Protein AF-A0A0L7LB75-F1 (afdb_monomer_lite)

Radius of gyration: 28.38 Å; chains: 1; bounding box: 49×22×97 Å

InterPro domains:
  IPR021384 Mediator complex, subunit Med21 [PF11221] (1-85)
  IPR021384 Mediator complex, subunit Med21 [PTHR13381] (1-80)
  IPR037212 Mediator complex, subunit Med7/Med21-like [SSF140718] (2-85)

Foldseek 3Di:
DCVLVVVLVVLVVVLVVLVVVLVVLLVVQDDDDDDVPDPPPPDDDPRPNPCNVVSNVVSVVVNVVSVVVSVVSVVPPPPCVVVVVVVVVVVVDVPVVVVVPPDDDD

Organism: Operophtera brumata (NCBI:txid104452)

Structure (mmCIF, N/CA/C/O backbone):
data_AF-A0A0L7LB75-F1
#
_entry.id   AF-A0A0L7LB75-F1
#
loop_
_atom_site.group_PDB
_atom_site.id
_atom_site.type_symbol
_atom_site.label_atom_id
_atom_site.label_alt_id
_atom_site.label_comp_id
_atom_site.label_asym_id
_atom_site.label_entity_id
_atom_site.label_seq_id
_atom_site.pdbx_PDB_ins_code
_atom_site.Cartn_x
_atom_site.Cartn_y
_atom_site.Cartn_z
_atom_site.occupancy
_atom_site.B_iso_or_equiv
_atom_site.auth_seq_id
_atom_site.auth_comp_id
_atom_site.auth_asym_id
_atom_site.auth_atom_id
_atom_site.pdbx_PDB_model_num
ATOM 1 N N . MET A 1 1 ? 12.437 5.321 -17.474 1.00 50.19 1 MET A N 1
ATOM 2 C CA . MET A 1 1 ? 11.972 3.965 -17.092 1.00 50.19 1 MET A CA 1
ATOM 3 C C . MET A 1 1 ? 12.215 3.661 -15.603 1.00 50.19 1 MET A C 1
ATOM 5 O O . MET A 1 1 ? 12.429 2.512 -15.251 1.00 50.19 1 MET A O 1
ATOM 9 N N . ALA A 1 2 ? 12.132 4.661 -14.713 1.00 57.97 2 ALA A N 1
ATOM 10 C CA . ALA A 1 2 ? 12.212 4.462 -13.258 1.00 57.97 2 ALA A CA 1
ATOM 11 C C . ALA A 1 2 ? 10.830 4.537 -12.581 1.00 57.97 2 ALA A C 1
ATOM 13 O O . ALA A 1 2 ? 10.657 3.994 -11.497 1.00 57.97 2 ALA A O 1
ATOM 14 N N . ASP A 1 3 ? 9.834 5.137 -13.243 1.00 78.06 3 ASP A N 1
ATOM 15 C CA . ASP A 1 3 ? 8.512 5.425 -12.675 1.00 78.06 3 ASP A CA 1
ATOM 16 C C . ASP A 1 3 ? 7.810 4.209 -12.078 1.00 78.06 3 ASP A C 1
ATOM 18 O O . ASP A 1 3 ? 7.223 4.316 -11.010 1.00 78.06 3 ASP A O 1
ATOM 22 N N . ARG A 1 4 ? 7.904 3.035 -12.715 1.00 81.38 4 ARG A N 1
ATOM 23 C CA . ARG A 1 4 ? 7.254 1.817 -12.205 1.00 81.38 4 ARG A CA 1
ATOM 24 C C . ARG A 1 4 ? 7.943 1.242 -10.971 1.00 81.38 4 ARG A C 1
ATOM 26 O O . ARG A 1 4 ? 7.259 0.783 -10.064 1.00 81.38 4 ARG A O 1
ATOM 33 N N . LEU A 1 5 ? 9.274 1.300 -10.910 1.00 84.00 5 LEU A N 1
ATOM 34 C CA . LEU A 1 5 ? 10.025 0.838 -9.742 1.00 84.00 5 LEU A CA 1
ATOM 35 C C . LEU A 1 5 ? 9.829 1.791 -8.556 1.00 84.00 5 LEU A C 1
ATOM 37 O O . LEU A 1 5 ? 9.616 1.337 -7.434 1.00 84.00 5 LEU A O 1
ATOM 41 N N . THR A 1 6 ? 9.832 3.101 -8.814 1.00 88.69 6 THR A N 1
ATOM 42 C CA . THR A 1 6 ? 9.499 4.116 -7.806 1.00 88.69 6 THR A CA 1
ATOM 43 C C . THR A 1 6 ? 8.061 3.938 -7.314 1.00 88.69 6 THR A C 1
ATOM 45 O O . THR A 1 6 ? 7.836 3.845 -6.114 1.00 88.69 6 THR A O 1
ATOM 48 N N . GLN A 1 7 ? 7.098 3.757 -8.223 1.00 87.62 7 GLN A N 1
ATOM 49 C CA . GLN A 1 7 ? 5.696 3.508 -7.880 1.00 87.62 7 GLN A CA 1
ATOM 50 C C . GLN A 1 7 ? 5.509 2.236 -7.039 1.00 87.62 7 GLN A C 1
ATOM 52 O O . GLN A 1 7 ? 4.699 2.223 -6.109 1.00 87.62 7 GLN A O 1
ATOM 57 N N . LEU A 1 8 ? 6.255 1.170 -7.338 1.00 89.44 8 LEU A N 1
ATOM 58 C CA . LEU A 1 8 ? 6.253 -0.051 -6.537 1.00 89.44 8 LEU A CA 1
ATOM 59 C C . LEU A 1 8 ? 6.767 0.222 -5.117 1.00 89.44 8 LEU A C 1
ATOM 61 O O . LEU A 1 8 ? 6.128 -0.187 -4.150 1.00 89.44 8 LEU A O 1
ATOM 65 N N . GLN A 1 9 ? 7.873 0.958 -4.986 1.00 91.88 9 GLN A N 1
ATOM 66 C CA . GLN A 1 9 ? 8.418 1.348 -3.685 1.00 91.88 9 GLN A CA 1
ATOM 67 C C . GLN A 1 9 ? 7.408 2.173 -2.869 1.00 91.88 9 GLN A C 1
ATOM 69 O O . GLN A 1 9 ? 7.160 1.856 -1.706 1.00 91.88 9 GLN A O 1
ATOM 74 N N . ASP A 1 10 ? 6.776 3.176 -3.480 1.00 92.75 10 ASP A N 1
ATOM 75 C CA . ASP A 1 10 ? 5.765 4.009 -2.819 1.00 92.75 10 ASP A CA 1
ATOM 76 C C . ASP A 1 10 ? 4.553 3.186 -2.366 1.00 92.75 10 ASP A C 1
ATOM 78 O O . ASP A 1 10 ? 4.022 3.385 -1.270 1.00 92.75 10 ASP A O 1
ATOM 82 N N . THR A 1 11 ? 4.127 2.225 -3.190 1.00 91.75 11 THR A N 1
ATOM 83 C CA . THR A 1 11 ? 2.986 1.353 -2.880 1.00 91.75 11 THR A CA 1
ATOM 84 C C . THR A 1 11 ? 3.311 0.400 -1.727 1.00 91.75 11 THR A C 1
ATOM 86 O O . THR A 1 11 ? 2.479 0.216 -0.839 1.00 91.75 11 THR A O 1
ATOM 89 N N . ILE A 1 12 ? 4.529 -0.148 -1.680 1.00 94.31 12 ILE A N 1
ATOM 90 C CA . ILE A 1 12 ? 5.005 -0.995 -0.574 1.00 94.31 12 ILE A CA 1
ATOM 91 C C . ILE A 1 12 ? 5.117 -0.192 0.728 1.00 94.31 12 ILE A C 1
ATOM 93 O O . ILE A 1 12 ? 4.688 -0.665 1.781 1.00 94.31 12 ILE A O 1
ATOM 97 N N . ASN A 1 13 ? 5.634 1.037 0.671 1.00 94.75 13 ASN A N 1
ATOM 98 C CA . ASN A 1 13 ? 5.708 1.909 1.844 1.00 94.75 13 ASN A CA 1
ATOM 99 C C . ASN A 1 13 ? 4.309 2.209 2.411 1.00 94.75 13 ASN A C 1
ATOM 101 O O . ASN A 1 13 ? 4.085 2.065 3.612 1.00 94.75 13 ASN A O 1
ATOM 105 N N . GLN A 1 14 ? 3.340 2.533 1.549 1.00 92.38 14 GLN A N 1
ATOM 106 C CA . GLN A 1 14 ? 1.945 2.751 1.962 1.00 92.38 14 GLN A CA 1
ATOM 107 C C . GLN A 1 14 ? 1.296 1.477 2.530 1.00 92.38 14 GLN A C 1
ATOM 109 O O . GLN A 1 14 ? 0.532 1.537 3.493 1.00 92.38 14 GLN A O 1
ATOM 114 N N . GLN A 1 15 ? 1.623 0.303 1.983 1.00 93.81 15 GLN A N 1
ATOM 115 C CA . GLN A 1 15 ? 1.167 -0.983 2.513 1.00 93.81 15 GLN A CA 1
ATOM 116 C C . GLN A 1 15 ? 1.686 -1.237 3.939 1.00 93.81 15 GLN A C 1
ATOM 118 O O . GLN A 1 15 ? 0.930 -1.707 4.794 1.00 93.81 15 GLN A O 1
ATOM 123 N N . ALA A 1 16 ? 2.951 -0.910 4.213 1.00 95.00 16 ALA A N 1
ATOM 124 C CA . ALA A 1 16 ? 3.530 -1.013 5.551 1.00 95.00 16 ALA A CA 1
ATOM 125 C C . ALA A 1 16 ? 2.845 -0.060 6.545 1.00 95.00 16 ALA A C 1
ATOM 127 O O . ALA A 1 16 ? 2.559 -0.441 7.683 1.00 95.00 16 ALA A O 1
ATOM 128 N N . GLU A 1 17 ? 2.507 1.151 6.100 1.00 94.19 17 GLU A N 1
ATOM 129 C CA . GLU A 1 17 ? 1.760 2.112 6.909 1.00 94.19 17 GLU A CA 1
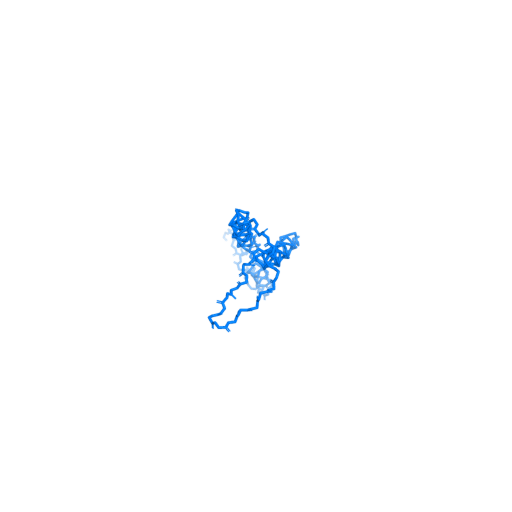ATOM 130 C C . GLU A 1 17 ? 0.364 1.584 7.279 1.00 94.19 17 GLU A C 1
ATOM 132 O O . GLU A 1 17 ? -0.037 1.656 8.441 1.00 94.19 17 GLU A O 1
ATOM 137 N N . HIS A 1 18 ? -0.359 0.970 6.333 1.00 91.62 18 HIS A N 1
ATOM 138 C CA . HIS A 1 18 ? -1.658 0.351 6.614 1.00 91.62 18 HIS A CA 1
ATOM 139 C C . HIS A 1 18 ? -1.572 -0.753 7.673 1.00 91.62 18 HIS A C 1
ATOM 141 O O . HIS A 1 18 ? -2.443 -0.820 8.542 1.00 91.62 18 HIS A O 1
ATOM 147 N N . PHE A 1 19 ? -0.516 -1.575 7.659 1.00 92.44 19 PHE A N 1
ATOM 148 C CA . PHE A 1 19 ? -0.292 -2.558 8.721 1.00 92.44 19 PHE A CA 1
ATOM 149 C C . PHE A 1 19 ? -0.077 -1.885 10.077 1.00 92.44 19 PHE A C 1
ATOM 151 O O . PHE A 1 19 ? -0.759 -2.236 11.039 1.00 92.44 19 PHE A O 1
ATOM 158 N N . CYS A 1 20 ? 0.805 -0.887 10.154 1.00 93.19 20 CYS A N 1
ATOM 159 C CA . CYS A 1 20 ? 1.092 -0.184 11.404 1.00 93.19 20 CYS A CA 1
ATOM 160 C C . CYS A 1 20 ? -0.165 0.483 11.990 1.00 93.19 20 CYS A C 1
ATOM 162 O O . CYS A 1 20 ? -0.521 0.254 13.149 1.00 93.19 20 CYS A O 1
ATOM 164 N N . ASN A 1 21 ? -0.896 1.223 11.153 1.00 91.44 21 ASN A N 1
ATOM 165 C CA . ASN A 1 21 ? -2.125 1.912 11.541 1.00 91.44 21 ASN A CA 1
ATOM 166 C C . ASN A 1 21 ? -3.207 0.920 11.994 1.00 91.44 21 ASN A C 1
ATOM 168 O O . ASN A 1 21 ? -3.862 1.151 13.011 1.00 91.44 21 ASN A O 1
ATOM 172 N N . SER A 1 22 ? -3.352 -0.215 11.297 1.00 90.31 22 SER A N 1
ATOM 173 C CA . SER A 1 22 ? -4.308 -1.258 11.683 1.00 90.31 22 SER A CA 1
ATOM 174 C C . SER A 1 22 ? -4.002 -1.850 13.059 1.00 90.31 22 SER A C 1
ATOM 176 O O . SER A 1 22 ? -4.915 -2.013 13.864 1.00 90.31 22 SER A O 1
ATOM 178 N N . ILE A 1 23 ? -2.727 -2.112 13.371 1.00 89.94 23 ILE A N 1
ATOM 179 C CA . ILE A 1 23 ? -2.316 -2.699 14.653 1.00 89.94 23 ILE A CA 1
ATOM 180 C C . ILE A 1 23 ? -2.599 -1.721 15.793 1.00 89.94 23 ILE A C 1
ATOM 182 O O . ILE A 1 23 ? -3.154 -2.126 16.815 1.00 89.94 23 ILE A O 1
ATOM 186 N N . GLY A 1 24 ? -2.257 -0.440 15.612 1.00 87.94 24 GLY A N 1
ATOM 187 C CA . GLY A 1 24 ? -2.507 0.598 16.613 1.00 87.94 24 GLY A CA 1
ATOM 188 C C . GLY A 1 24 ? -3.994 0.744 16.939 1.00 87.94 24 GLY A C 1
ATOM 189 O O . GLY A 1 24 ? -4.380 0.730 18.109 1.00 87.94 24 GLY A O 1
ATOM 190 N N . ILE A 1 25 ? -4.839 0.799 15.907 1.00 85.25 25 ILE A N 1
ATOM 191 C CA . ILE A 1 25 ? -6.296 0.880 16.059 1.00 85.25 25 ILE A CA 1
ATOM 192 C C . ILE A 1 25 ? -6.856 -0.390 16.712 1.00 85.25 25 ILE A C 1
ATOM 194 O O . ILE A 1 25 ? -7.591 -0.303 17.695 1.00 85.25 25 ILE A O 1
ATOM 198 N N . LEU A 1 26 ? -6.467 -1.578 16.243 1.00 83.56 26 LEU A N 1
ATOM 199 C CA . LEU A 1 26 ? -6.923 -2.844 16.823 1.00 83.56 26 LEU A CA 1
ATOM 200 C C . LEU A 1 26 ? -6.555 -2.962 18.308 1.00 83.56 26 LEU A C 1
ATOM 202 O O . LEU A 1 26 ? -7.387 -3.408 19.094 1.00 83.56 26 LEU A O 1
ATOM 206 N N . GLN A 1 27 ? -5.360 -2.518 18.714 1.00 82.69 27 GLN A N 1
ATOM 207 C CA . GLN A 1 27 ? -4.968 -2.472 20.127 1.00 82.69 27 GLN A CA 1
ATOM 208 C C . GLN A 1 27 ? -5.797 -1.472 20.931 1.00 82.69 27 GLN A C 1
ATOM 210 O O . GLN A 1 27 ? -6.256 -1.815 22.020 1.00 82.69 27 GLN A O 1
ATOM 215 N N . GLN A 1 28 ? -6.035 -0.273 20.395 1.00 80.88 28 GLN A N 1
ATOM 216 C CA . GLN A 1 28 ? -6.828 0.757 21.068 1.00 80.88 28 GLN A CA 1
ATOM 217 C C . GLN A 1 28 ? -8.273 0.313 21.331 1.00 80.88 28 GLN A C 1
ATOM 219 O O . GLN A 1 28 ? -8.856 0.687 22.350 1.00 80.88 28 GLN A O 1
ATOM 224 N N . PHE A 1 29 ? -8.839 -0.500 20.437 1.00 74.38 29 PHE A N 1
ATOM 225 C CA . PHE A 1 29 ? -10.184 -1.056 20.589 1.00 74.38 29 PHE A CA 1
ATOM 226 C C . PHE A 1 29 ? -10.207 -2.454 21.223 1.00 74.38 29 PHE A C 1
ATOM 228 O O . PHE A 1 29 ? -11.281 -2.976 21.513 1.00 74.38 29 PHE A O 1
ATOM 235 N N . SER A 1 30 ? -9.054 -3.086 21.461 1.00 71.81 30 SER A N 1
ATOM 236 C CA . SER A 1 30 ? -9.014 -4.422 22.060 1.00 71.81 30 SER A CA 1
ATOM 237 C C . SER A 1 30 ? -9.563 -4.396 23.488 1.00 71.81 30 SER A C 1
ATOM 239 O O . SER A 1 30 ? -9.193 -3.548 24.303 1.00 71.81 30 SER A O 1
ATOM 241 N N . THR A 1 31 ? -10.462 -5.334 23.792 1.00 69.19 31 THR A N 1
ATOM 242 C CA . THR A 1 31 ? -10.954 -5.503 25.162 1.00 69.19 31 THR A CA 1
ATOM 243 C C . THR A 1 31 ? -9.900 -6.298 25.940 1.00 69.19 31 THR A C 1
ATOM 245 O O . THR A 1 31 ? -9.504 -7.370 25.471 1.00 69.19 31 THR A O 1
ATOM 248 N N . PRO A 1 32 ? -9.429 -5.839 27.113 1.00 69.00 32 PRO A N 1
ATOM 249 C CA . PRO A 1 32 ? -8.475 -6.605 27.905 1.00 69.00 32 PRO A CA 1
ATOM 250 C C . PRO A 1 32 ? -9.091 -7.947 28.315 1.00 69.00 32 PRO A C 1
ATOM 252 O O . PRO A 1 32 ? -10.147 -7.996 28.949 1.00 69.00 32 PRO A O 1
ATOM 255 N N . SER A 1 33 ? -8.430 -9.044 27.941 1.00 66.12 33 SER A N 1
ATOM 256 C CA . SER A 1 33 ? -8.893 -10.390 28.279 1.00 66.12 33 SER A CA 1
ATOM 257 C C . SER A 1 33 ? -8.763 -10.629 29.784 1.00 66.12 33 SER A C 1
ATOM 259 O O . SER A 1 33 ? -7.727 -10.325 30.382 1.00 66.12 33 SER A O 1
ATOM 261 N N . LYS A 1 34 ? -9.814 -11.164 30.413 1.00 67.38 34 LYS A N 1
ATOM 262 C CA . LYS A 1 34 ? -9.786 -11.520 31.835 1.00 67.38 34 LYS A CA 1
ATOM 263 C C . LYS A 1 34 ? -9.331 -12.966 31.981 1.00 67.38 34 LYS A C 1
ATOM 265 O O . LYS A 1 34 ? -9.979 -13.875 31.471 1.00 67.38 34 LYS A O 1
ATOM 270 N N . PHE A 1 35 ? -8.238 -13.176 32.707 1.00 69.44 35 PHE A N 1
ATOM 271 C CA . PHE A 1 35 ? -7.850 -14.512 33.145 1.00 69.44 35 PHE A CA 1
ATOM 272 C C . PHE A 1 35 ? -8.673 -14.913 34.378 1.00 69.44 35 PHE A C 1
ATOM 274 O O . PHE A 1 35 ? -8.842 -14.087 35.282 1.00 69.44 35 PHE A O 1
ATOM 281 N N . PRO A 1 36 ? -9.173 -16.160 34.453 1.00 68.50 36 PRO A N 1
ATOM 282 C CA . PRO A 1 36 ? -9.840 -16.648 35.655 1.00 68.50 36 PRO A CA 1
ATOM 283 C C . PRO A 1 36 ? -8.869 -16.576 36.847 1.00 68.50 36 PRO A C 1
ATOM 285 O O . PRO A 1 36 ? -7.773 -17.127 36.789 1.00 68.50 36 PRO A O 1
ATOM 288 N N . GLY A 1 37 ? -9.258 -15.857 37.906 1.00 68.69 37 GLY A N 1
ATOM 289 C CA . GLY A 1 37 ? -8.438 -15.624 39.106 1.00 68.69 37 GLY A CA 1
ATOM 290 C C . GLY A 1 37 ? -7.634 -14.314 39.129 1.00 68.69 37 GLY A C 1
ATOM 291 O O . GLY A 1 37 ? -6.937 -14.060 40.109 1.00 68.69 37 GLY A O 1
ATOM 292 N N . PHE A 1 38 ? -7.722 -13.467 38.095 1.00 66.19 38 PHE A N 1
ATOM 293 C CA . PHE A 1 38 ? -7.054 -12.161 38.047 1.00 66.19 38 PHE A CA 1
ATOM 294 C C . PHE A 1 38 ? -8.075 -11.012 38.013 1.00 66.19 38 PHE A C 1
ATOM 296 O O . PHE A 1 38 ? -8.314 -10.388 36.978 1.00 66.19 38 PHE A O 1
ATOM 303 N N . ASP A 1 39 ? -8.678 -10.708 39.165 1.00 56.94 39 ASP A N 1
ATOM 304 C CA . ASP A 1 39 ? -9.592 -9.572 39.348 1.00 56.94 39 ASP A CA 1
ATOM 305 C C . ASP A 1 39 ? -8.823 -8.258 39.522 1.00 56.94 39 ASP A C 1
ATOM 307 O O . ASP A 1 39 ? -8.875 -7.590 40.557 1.00 56.94 39 ASP A O 1
ATOM 311 N N . ARG A 1 40 ? -8.082 -7.843 38.490 1.00 58.66 40 ARG A N 1
ATOM 312 C CA . ARG A 1 40 ? -7.573 -6.470 38.446 1.00 58.66 40 ARG A CA 1
ATOM 313 C C . ARG A 1 40 ? -8.727 -5.558 38.041 1.00 58.66 40 ARG A C 1
ATOM 315 O O . ARG A 1 40 ? -8.976 -5.319 36.862 1.00 58.66 40 ARG A O 1
ATOM 322 N N . SER A 1 41 ? -9.455 -5.077 39.045 1.00 53.25 41 SER A N 1
ATOM 323 C CA . SER A 1 41 ? -10.474 -4.033 38.922 1.00 53.25 41 SER A CA 1
ATOM 3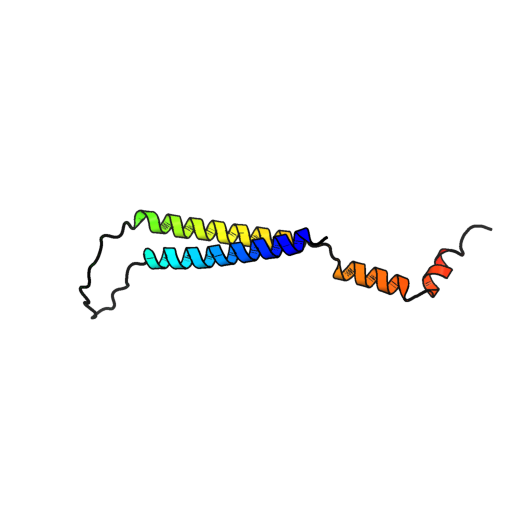24 C C . SER A 1 41 ? -9.790 -2.692 38.612 1.00 53.25 41 SER A C 1
ATOM 326 O O . SER A 1 41 ? -9.619 -1.835 39.472 1.00 53.25 41 SER A O 1
ATOM 328 N N . GLY A 1 42 ? -9.266 -2.559 37.394 1.00 51.19 42 GLY A N 1
ATOM 329 C CA . GLY A 1 42 ? -8.615 -1.354 36.889 1.00 51.19 42 GLY A CA 1
ATOM 330 C C . GLY A 1 42 ? -9.460 -0.740 35.785 1.00 51.19 42 GLY A C 1
ATOM 331 O O . GLY A 1 42 ? -9.459 -1.255 34.674 1.00 51.19 42 GLY A O 1
ATOM 332 N N . SER A 1 43 ? -10.198 0.320 36.133 1.00 53.03 43 SER A N 1
ATOM 333 C CA . SER A 1 43 ? -10.789 1.330 35.238 1.00 53.03 43 SER A CA 1
ATOM 334 C C . SER A 1 43 ? -11.244 0.816 33.864 1.00 53.03 43 SER A C 1
ATOM 336 O O . SER A 1 43 ? -10.583 1.040 32.852 1.00 53.03 43 SER A O 1
ATOM 338 N N . GLN A 1 44 ? -12.404 0.159 33.828 1.00 53.34 44 GLN A N 1
ATOM 339 C CA . GLN A 1 44 ? -13.146 -0.043 32.586 1.00 53.34 44 GLN A CA 1
ATOM 340 C C . GLN A 1 44 ? -13.723 1.308 32.149 1.00 53.34 44 GLN A C 1
ATOM 342 O O . GLN A 1 44 ? -14.705 1.783 32.716 1.00 53.34 44 GLN A O 1
ATOM 347 N N . THR A 1 45 ? -13.106 1.954 31.164 1.00 55.34 45 THR A N 1
ATOM 348 C CA . THR A 1 45 ? -13.794 2.994 30.398 1.00 55.34 45 THR A CA 1
ATOM 349 C C . THR A 1 45 ? -14.805 2.311 29.466 1.00 55.34 45 THR A C 1
ATOM 351 O O . THR A 1 45 ? -14.492 1.267 28.890 1.00 55.34 45 THR A O 1
ATOM 354 N N . PRO A 1 46 ? -16.035 2.835 29.328 1.00 52.16 46 PRO A N 1
ATOM 355 C CA . PRO A 1 46 ? -17.036 2.258 28.437 1.00 52.16 46 PRO A CA 1
ATOM 356 C C . PRO A 1 46 ? -16.554 2.378 26.986 1.00 52.16 46 PRO A C 1
ATOM 358 O O . PRO A 1 46 ? -16.504 3.467 26.418 1.00 52.16 46 PRO A O 1
ATOM 361 N N . GLN A 1 47 ? -16.145 1.255 26.405 1.00 57.06 47 GLN A N 1
ATOM 362 C CA . GLN A 1 47 ? -15.639 1.174 25.039 1.00 57.06 47 GLN A CA 1
ATOM 363 C C . GLN A 1 47 ? -16.826 0.971 24.085 1.00 57.06 47 GLN A C 1
ATOM 365 O O . GLN A 1 47 ? -17.588 0.013 24.223 1.00 57.06 47 GLN A O 1
ATOM 370 N N . GLN A 1 48 ? -17.006 1.881 23.125 1.00 57.47 48 GLN A N 1
ATOM 371 C CA . GLN A 1 48 ? -17.988 1.751 22.044 1.00 57.47 48 GLN A CA 1
ATOM 372 C C . GLN A 1 48 ? -17.565 0.609 21.102 1.00 57.47 48 GLN A C 1
ATOM 374 O O . GLN A 1 48 ? -16.809 0.821 20.159 1.00 57.47 48 GLN A O 1
ATOM 379 N N . GLN A 1 49 ? -18.041 -0.611 21.363 1.00 59.34 49 GLN A N 1
ATOM 380 C CA . GLN A 1 49 ? -17.724 -1.815 20.574 1.00 59.34 49 GLN A CA 1
ATOM 381 C C . GLN A 1 49 ? -18.183 -1.741 19.111 1.00 59.34 49 GLN A C 1
ATOM 383 O O . GLN A 1 49 ? -17.610 -2.407 18.256 1.00 59.34 49 GLN A O 1
ATOM 388 N N . GLN A 1 50 ? -19.172 -0.903 18.801 1.00 59.28 50 GLN A N 1
ATOM 389 C CA . GLN A 1 50 ? -19.807 -0.874 17.483 1.00 59.28 50 GLN A CA 1
ATOM 390 C C . GLN A 1 50 ? -18.871 -0.421 16.348 1.00 59.28 50 GLN A C 1
ATOM 392 O O . GLN A 1 50 ? -19.021 -0.894 15.233 1.00 59.28 50 GLN A O 1
ATOM 397 N N . ASN A 1 51 ? -17.867 0.420 16.630 1.00 65.94 51 ASN A N 1
ATOM 398 C CA . ASN A 1 51 ? -16.925 0.905 15.609 1.00 65.94 51 ASN A CA 1
ATOM 399 C C . ASN A 1 51 ? -15.734 -0.041 15.362 1.00 65.94 51 ASN A C 1
ATOM 401 O O . ASN A 1 51 ? -14.965 0.180 14.429 1.00 65.94 51 ASN A O 1
ATOM 405 N N . GLN A 1 52 ? -15.523 -1.061 16.201 1.00 66.69 52 GLN A N 1
ATOM 406 C CA . GLN A 1 52 ? -14.325 -1.904 16.125 1.00 66.69 52 GLN A CA 1
ATOM 407 C C . GLN A 1 52 ? -14.322 -2.807 14.886 1.00 66.69 52 GLN A C 1
ATOM 409 O O . GLN A 1 52 ? -13.293 -2.935 14.218 1.00 66.69 52 GLN A O 1
ATOM 414 N N . GLU A 1 53 ? -15.465 -3.425 14.582 1.00 68.81 53 GLU A N 1
ATOM 415 C CA . GLU A 1 53 ? -15.600 -4.329 13.436 1.00 68.81 53 GLU A CA 1
ATOM 416 C C . GLU A 1 53 ? -15.437 -3.575 12.109 1.00 68.81 53 GLU A C 1
ATOM 418 O O . GLU A 1 53 ? -14.747 -4.064 11.212 1.00 68.81 53 GLU A O 1
ATOM 423 N N . ASP A 1 54 ? -15.950 -2.344 12.018 1.00 83.44 54 ASP A N 1
ATOM 424 C CA . ASP A 1 54 ? -15.801 -1.493 10.833 1.00 83.44 54 ASP A CA 1
ATOM 425 C C . ASP A 1 54 ? -14.332 -1.174 10.525 1.00 83.44 54 ASP A C 1
ATOM 427 O O . ASP A 1 54 ? -13.905 -1.265 9.371 1.00 83.44 54 ASP A O 1
ATOM 431 N N . TYR A 1 55 ? -13.520 -0.857 11.541 1.00 83.88 55 TYR A N 1
ATOM 432 C CA . TYR A 1 55 ? -12.095 -0.585 11.327 1.00 83.88 55 TYR A CA 1
ATOM 433 C C . TYR A 1 55 ? -11.327 -1.832 10.892 1.00 83.88 55 TYR A C 1
ATOM 435 O O . TYR A 1 55 ? -10.494 -1.747 9.988 1.00 83.88 55 TYR A O 1
ATOM 443 N N . ALA A 1 56 ? -11.606 -2.989 11.497 1.00 84.44 56 ALA A N 1
ATOM 444 C CA . ALA A 1 56 ? -10.957 -4.241 11.114 1.00 84.44 56 ALA A CA 1
ATOM 445 C C . ALA A 1 56 ? -11.236 -4.581 9.642 1.00 84.44 56 ALA A C 1
ATOM 447 O O . ALA A 1 56 ? -10.311 -4.895 8.888 1.00 84.44 56 ALA A O 1
ATOM 448 N N . VAL A 1 57 ? -12.495 -4.448 9.214 1.00 89.38 57 VAL A N 1
ATOM 449 C CA . VAL A 1 57 ? -12.906 -4.683 7.825 1.00 89.38 57 VAL A CA 1
ATOM 450 C C . VAL A 1 57 ? -12.291 -3.648 6.880 1.00 89.38 57 VAL A C 1
ATOM 452 O O . VAL A 1 57 ? -11.753 -4.028 5.839 1.00 89.38 57 VAL A O 1
ATOM 455 N N . LEU A 1 58 ? -12.299 -2.361 7.240 1.00 90.81 58 LEU A N 1
ATOM 456 C CA . LEU A 1 58 ? -11.695 -1.293 6.438 1.00 90.81 58 LEU A CA 1
ATOM 457 C C . LEU A 1 58 ? -10.203 -1.546 6.191 1.00 90.81 58 LEU A C 1
ATOM 459 O O . LEU A 1 58 ? -9.746 -1.502 5.048 1.00 90.81 58 LEU A O 1
ATOM 463 N N . PHE A 1 59 ? -9.435 -1.846 7.242 1.00 90.62 59 PHE A N 1
ATOM 464 C CA . PHE A 1 59 ? -8.007 -2.124 7.095 1.00 90.62 59 PHE A CA 1
ATOM 465 C C . PHE A 1 59 ? -7.754 -3.408 6.306 1.00 90.62 59 PHE A C 1
ATOM 467 O O . PHE A 1 59 ? -6.873 -3.414 5.448 1.00 90.62 59 PHE A O 1
ATOM 474 N N . ALA A 1 60 ? -8.553 -4.459 6.512 1.00 91.81 60 ALA A N 1
ATOM 475 C CA . ALA A 1 60 ? -8.460 -5.676 5.710 1.00 91.81 60 ALA A CA 1
ATOM 476 C C . ALA A 1 60 ? -8.682 -5.397 4.213 1.00 91.81 60 ALA A C 1
ATOM 478 O O . ALA A 1 60 ? -7.947 -5.921 3.373 1.00 91.81 60 ALA A O 1
ATOM 479 N N . GLN A 1 61 ? -9.643 -4.534 3.866 1.00 94.56 61 GLN A N 1
ATOM 480 C CA . GLN A 1 61 ? -9.891 -4.112 2.485 1.00 94.56 61 GLN A CA 1
ATOM 481 C C . GLN A 1 61 ? -8.729 -3.296 1.908 1.00 94.56 61 GLN A C 1
ATOM 483 O O . GLN A 1 61 ? -8.289 -3.580 0.793 1.00 94.56 61 GLN A O 1
ATOM 488 N N . LEU A 1 62 ? -8.213 -2.314 2.656 1.00 93.88 62 LEU A N 1
ATOM 489 C CA . LEU A 1 62 ? -7.080 -1.487 2.228 1.00 93.88 62 LEU A CA 1
ATOM 490 C C . LEU A 1 62 ? -5.832 -2.341 1.980 1.00 93.88 62 LEU A C 1
ATOM 492 O O . LEU A 1 62 ? -5.226 -2.233 0.917 1.00 93.88 62 LEU A O 1
ATOM 49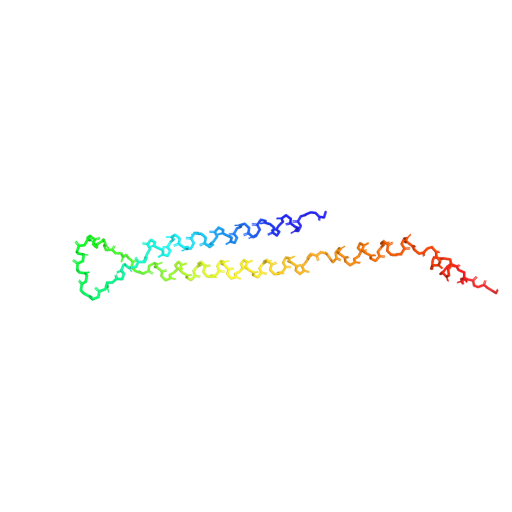6 N N . ILE A 1 63 ? -5.503 -3.237 2.915 1.00 94.38 63 ILE A N 1
ATOM 497 C CA . ILE A 1 63 ? -4.370 -4.164 2.808 1.00 94.38 63 ILE A CA 1
ATOM 498 C C . ILE A 1 63 ? -4.548 -5.100 1.607 1.00 94.38 63 ILE A C 1
ATOM 500 O O . ILE A 1 63 ? -3.651 -5.220 0.780 1.00 94.38 63 ILE A O 1
ATOM 504 N N . SER A 1 64 ? -5.715 -5.732 1.463 1.00 95.31 64 SER A N 1
ATOM 505 C CA . SER A 1 64 ? -5.953 -6.698 0.379 1.00 95.31 64 SER A CA 1
ATOM 506 C C . SER A 1 64 ? -5.923 -6.046 -1.002 1.00 95.31 64 SER A C 1
ATOM 508 O O . SER A 1 64 ? -5.438 -6.638 -1.966 1.00 95.31 64 SER A O 1
ATOM 510 N N . ARG A 1 65 ? -6.451 -4.824 -1.120 1.00 94.06 65 ARG A N 1
ATOM 511 C CA . ARG A 1 65 ? -6.420 -4.070 -2.374 1.00 94.06 65 ARG A CA 1
ATOM 512 C C . ARG A 1 65 ? -4.997 -3.672 -2.742 1.00 94.06 65 ARG A C 1
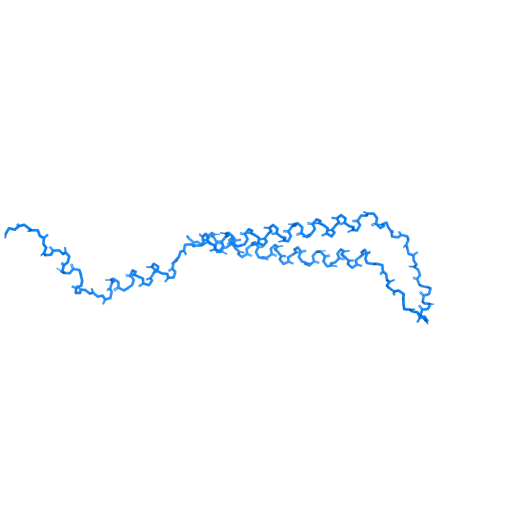ATOM 514 O O . ARG A 1 65 ? -4.587 -3.902 -3.872 1.00 94.06 65 ARG A O 1
ATOM 521 N N . ARG A 1 66 ? -4.245 -3.128 -1.787 1.00 92.00 66 ARG A N 1
ATOM 522 C CA . ARG A 1 66 ? -2.864 -2.696 -2.013 1.00 92.00 66 ARG A CA 1
ATOM 523 C C . ARG A 1 66 ? -1.931 -3.863 -2.330 1.00 92.00 66 ARG A C 1
ATOM 525 O O . ARG A 1 66 ? -1.086 -3.710 -3.202 1.00 92.00 66 ARG A O 1
ATOM 532 N N . ALA A 1 67 ? -2.145 -5.035 -1.734 1.00 93.88 67 ALA A N 1
ATOM 533 C CA . ALA A 1 67 ? -1.442 -6.257 -2.123 1.00 93.88 67 ALA A CA 1
ATOM 534 C C . ALA A 1 67 ? -1.666 -6.608 -3.608 1.00 93.88 67 ALA A C 1
ATOM 536 O O . ALA A 1 67 ? -0.703 -6.844 -4.330 1.00 93.88 67 ALA A O 1
ATOM 537 N N . LYS A 1 68 ? -2.913 -6.540 -4.100 1.00 94.56 68 LYS A N 1
ATOM 538 C CA . LYS A 1 68 ? -3.206 -6.757 -5.530 1.00 94.56 68 LYS A CA 1
ATOM 539 C C . LYS A 1 68 ? -2.586 -5.690 -6.431 1.00 94.56 68 LYS A C 1
ATOM 541 O O . LYS A 1 68 ? -2.080 -6.010 -7.502 1.00 94.56 68 LYS A O 1
ATOM 546 N N . ASP A 1 69 ? -2.623 -4.428 -6.010 1.00 91.38 69 ASP A N 1
ATOM 547 C CA . ASP A 1 69 ? -1.996 -3.337 -6.760 1.00 91.38 69 ASP A CA 1
ATOM 548 C C . ASP A 1 69 ? -0.475 -3.577 -6.890 1.00 91.38 69 ASP A C 1
ATOM 550 O O . ASP A 1 69 ? 0.085 -3.371 -7.965 1.00 91.38 69 ASP A O 1
ATOM 554 N N . ILE A 1 70 ? 0.183 -4.092 -5.841 1.00 93.19 70 ILE A N 1
ATOM 555 C CA . ILE A 1 70 ? 1.597 -4.509 -5.875 1.00 93.19 70 ILE A CA 1
ATOM 556 C C . ILE A 1 70 ? 1.813 -5.657 -6.866 1.00 93.19 70 ILE A C 1
ATOM 558 O O . ILE A 1 70 ? 2.703 -5.547 -7.708 1.00 93.19 70 ILE A O 1
ATOM 562 N N . ASP A 1 71 ? 0.997 -6.714 -6.812 1.00 92.69 71 ASP A N 1
ATOM 563 C CA . ASP A 1 71 ? 1.118 -7.859 -7.726 1.00 92.69 71 ASP A CA 1
ATOM 564 C C . ASP A 1 71 ? 1.024 -7.412 -9.194 1.00 92.69 71 ASP A C 1
ATOM 566 O O . ASP A 1 71 ? 1.896 -7.719 -10.007 1.00 92.69 71 ASP A O 1
ATOM 570 N N . THR A 1 72 ? 0.025 -6.587 -9.525 1.00 90.81 72 THR A N 1
ATOM 571 C CA . THR A 1 72 ? -0.139 -6.055 -10.891 1.00 90.81 72 THR A CA 1
ATOM 572 C C . THR A 1 72 ? 0.998 -5.118 -11.304 1.00 90.81 72 THR A C 1
ATOM 574 O O . THR A 1 72 ? 1.403 -5.112 -12.468 1.00 90.81 72 THR A O 1
ATOM 577 N N . LEU A 1 73 ? 1.554 -4.336 -10.369 1.00 88.69 73 LEU A N 1
ATOM 578 C CA . LEU A 1 73 ? 2.716 -3.491 -10.638 1.00 88.69 73 LEU A CA 1
ATOM 579 C C . LEU A 1 73 ? 3.940 -4.336 -10.980 1.00 88.69 73 LEU A C 1
ATOM 581 O O . LEU A 1 73 ? 4.637 -3.991 -11.934 1.00 88.69 73 LEU A O 1
ATOM 585 N N . ILE A 1 74 ? 4.165 -5.437 -10.260 1.00 87.94 74 ILE A N 1
ATOM 586 C CA . ILE A 1 74 ? 5.254 -6.385 -10.518 1.00 87.94 74 ILE A CA 1
ATOM 587 C C . ILE A 1 74 ? 5.086 -7.042 -11.892 1.00 87.94 74 ILE A C 1
ATOM 589 O O . ILE A 1 74 ? 6.043 -7.061 -12.662 1.00 87.94 74 ILE A O 1
ATOM 593 N N . GLU A 1 75 ? 3.883 -7.508 -12.240 1.00 87.19 75 GLU A N 1
ATOM 594 C CA . GLU A 1 75 ? 3.590 -8.070 -13.570 1.00 87.19 75 GLU A CA 1
ATOM 595 C C . GLU A 1 75 ? 3.790 -7.052 -14.702 1.00 87.19 75 GLU A C 1
ATOM 597 O O . GLU A 1 75 ? 4.163 -7.411 -15.816 1.00 87.19 75 GLU A O 1
ATOM 602 N N . SER A 1 76 ? 3.553 -5.768 -14.418 1.00 84.62 76 SER A N 1
ATOM 603 C CA . SER A 1 76 ? 3.719 -4.680 -15.385 1.00 84.62 76 SER A CA 1
ATOM 604 C C . SER A 1 76 ? 5.161 -4.193 -15.536 1.00 84.62 76 SER A C 1
ATOM 606 O O . SER A 1 76 ? 5.429 -3.336 -16.388 1.00 84.62 76 SER A O 1
ATOM 608 N N . LEU A 1 77 ? 6.089 -4.683 -14.703 1.00 82.75 77 LEU A N 1
ATOM 609 C CA . LEU A 1 77 ? 7.491 -4.333 -14.856 1.00 82.75 77 LEU A CA 1
ATOM 610 C C . LEU A 1 77 ? 7.967 -4.872 -16.207 1.00 82.75 77 LEU A C 1
ATOM 612 O O . LEU A 1 77 ? 7.782 -6.056 -16.492 1.00 82.75 77 LEU A O 1
ATOM 616 N N . PRO A 1 78 ? 8.579 -4.025 -17.056 1.00 70.38 78 PRO A N 1
ATOM 617 C CA . PRO A 1 78 ? 9.157 -4.514 -18.293 1.00 70.38 78 PRO A CA 1
ATOM 618 C C . PRO A 1 78 ? 10.151 -5.617 -17.933 1.00 70.38 78 PRO A C 1
ATOM 620 O O . PRO A 1 78 ? 10.923 -5.456 -16.984 1.00 70.38 78 PRO A O 1
ATOM 623 N N . SER A 1 79 ? 10.131 -6.717 -18.686 1.00 59.41 79 SER A N 1
ATOM 624 C CA . SER A 1 79 ? 10.978 -7.909 -18.549 1.00 59.41 79 SER A CA 1
ATOM 625 C C . SER A 1 79 ? 12.471 -7.622 -18.768 1.00 59.41 79 SER A C 1
ATOM 627 O O . SER A 1 79 ? 13.188 -8.450 -19.313 1.00 59.41 79 SER A O 1
ATOM 629 N N . ALA A 1 80 ? 12.963 -6.445 -18.381 1.00 53.78 80 ALA A N 1
ATOM 630 C CA . ALA A 1 80 ? 14.266 -5.879 -18.686 1.00 53.78 80 ALA A CA 1
ATOM 631 C C . ALA A 1 80 ? 15.441 -6.779 -18.271 1.00 53.78 80 ALA A C 1
ATOM 633 O O . ALA A 1 80 ? 16.540 -6.595 -18.772 1.00 53.78 80 ALA A O 1
ATOM 634 N N . LEU A 1 81 ? 15.236 -7.797 -17.433 1.00 53.41 81 LEU A N 1
ATOM 635 C CA . LEU A 1 81 ? 16.255 -8.823 -17.199 1.00 53.41 81 LEU A CA 1
ATOM 636 C C . LEU A 1 81 ? 16.453 -9.758 -18.408 1.00 53.41 81 LEU A C 1
ATOM 638 O O . LEU A 1 81 ? 17.573 -10.181 -18.674 1.00 53.41 81 LEU A O 1
ATOM 642 N N . SER A 1 82 ? 15.395 -10.051 -19.161 1.00 52.41 82 SER A N 1
ATOM 643 C CA . SER A 1 82 ? 15.423 -10.890 -20.361 1.00 52.41 82 SER A CA 1
ATOM 644 C C . SER A 1 82 ? 15.897 -10.116 -21.595 1.00 52.41 82 SER A C 1
ATOM 646 O O . SER A 1 82 ? 16.752 -10.613 -22.323 1.00 52.41 82 SER A O 1
ATOM 648 N N . ASP A 1 83 ? 15.405 -8.890 -21.805 1.00 53.62 83 ASP A N 1
ATOM 649 C CA . ASP A 1 83 ? 15.746 -8.081 -22.988 1.00 53.62 83 ASP A CA 1
ATOM 650 C C . ASP A 1 83 ? 17.169 -7.506 -22.941 1.00 53.62 83 ASP A C 1
ATOM 652 O O . ASP A 1 83 ? 17.857 -7.484 -23.959 1.00 53.62 83 ASP A O 1
ATOM 656 N N . ILE A 1 84 ? 17.665 -7.089 -21.768 1.00 58.84 84 ILE A N 1
ATOM 657 C CA . ILE A 1 84 ? 19.047 -6.591 -21.645 1.00 58.84 84 ILE A CA 1
ATOM 658 C C . ILE A 1 84 ? 20.044 -7.737 -21.872 1.00 58.84 84 ILE A C 1
ATOM 660 O O . ILE A 1 84 ? 21.057 -7.536 -22.541 1.00 58.84 84 ILE A O 1
ATOM 664 N N . ALA A 1 85 ? 19.733 -8.949 -21.395 1.00 58.50 85 ALA A N 1
ATOM 665 C CA . ALA A 1 85 ? 20.549 -10.138 -21.631 1.00 58.50 85 ALA A CA 1
ATOM 666 C C . ALA A 1 85 ? 20.512 -10.598 -23.101 1.00 58.50 85 ALA A C 1
ATOM 668 O O . ALA A 1 85 ? 21.555 -10.941 -23.650 1.00 58.50 85 ALA A O 1
ATOM 669 N N . GLN A 1 86 ? 19.344 -10.566 -23.756 1.00 57.06 86 GLN A N 1
ATOM 670 C CA . GLN A 1 86 ? 19.202 -10.889 -25.183 1.00 57.06 86 GLN A CA 1
ATOM 671 C C . GLN A 1 86 ? 19.945 -9.876 -26.073 1.00 57.06 86 GLN A C 1
ATOM 673 O O . GLN A 1 86 ? 20.782 -10.284 -26.873 1.00 57.06 86 GLN A O 1
ATOM 678 N N . CYS A 1 87 ? 19.765 -8.567 -25.858 1.00 57.44 87 CYS A N 1
ATOM 679 C CA . CYS A 1 87 ? 20.495 -7.532 -26.605 1.00 57.44 87 CYS A CA 1
ATOM 680 C C . CYS A 1 87 ? 22.019 -7.588 -26.388 1.00 57.44 87 CYS A C 1
ATOM 682 O O . CYS A 1 87 ? 22.782 -7.305 -27.311 1.00 57.44 87 CYS A O 1
ATOM 684 N N . GLN A 1 88 ? 22.497 -7.953 -25.188 1.00 57.66 88 GLN A N 1
ATOM 685 C CA . GLN A 1 88 ? 23.933 -8.162 -24.960 1.00 57.66 88 GLN A CA 1
ATOM 686 C C . GLN A 1 88 ? 24.461 -9.416 -25.668 1.00 57.66 88 GLN A C 1
ATOM 688 O O . GLN A 1 88 ? 25.573 -9.376 -26.191 1.00 57.66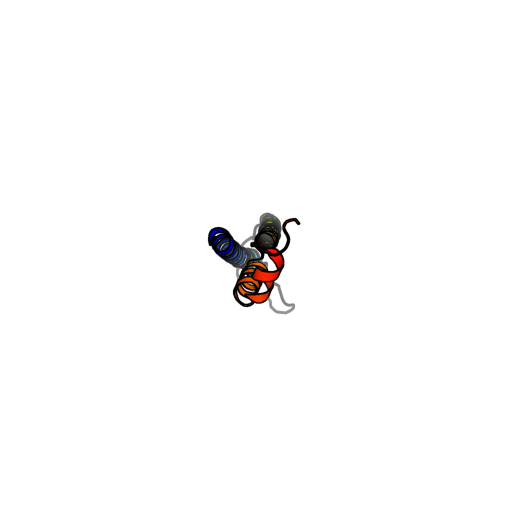 88 GLN A O 1
ATOM 693 N N . LEU A 1 89 ? 23.686 -10.504 -25.726 1.00 61.53 89 LEU A N 1
ATOM 694 C CA . LEU A 1 89 ? 24.070 -11.724 -26.444 1.00 61.53 89 LEU A CA 1
ATOM 695 C C . LEU A 1 89 ? 24.151 -11.502 -27.961 1.00 61.53 89 LEU A C 1
ATOM 697 O O . LEU A 1 89 ? 25.113 -11.961 -28.580 1.00 61.53 89 LEU A O 1
ATOM 701 N N . ASP A 1 90 ? 23.217 -10.743 -28.541 1.00 57.06 90 ASP A N 1
ATOM 702 C CA . ASP A 1 90 ? 23.258 -10.356 -29.959 1.00 57.06 90 ASP A CA 1
ATOM 703 C C . ASP A 1 90 ? 24.476 -9.475 -30.285 1.00 57.06 90 ASP A C 1
ATOM 705 O O . ASP A 1 90 ? 25.078 -9.597 -31.352 1.00 57.06 90 ASP A O 1
ATOM 709 N N . MET A 1 91 ? 24.905 -8.631 -29.342 1.00 62.44 91 MET A N 1
ATOM 710 C CA . MET A 1 91 ? 26.085 -7.775 -29.501 1.00 62.44 91 MET A CA 1
ATOM 711 C C . MET A 1 91 ? 27.417 -8.514 -29.246 1.00 62.44 91 MET A C 1
ATOM 713 O O . MET A 1 91 ? 28.472 -8.038 -29.665 1.00 62.44 91 MET A O 1
ATOM 717 N N . GLN A 1 92 ? 27.395 -9.687 -28.600 1.00 56.94 92 GLN A N 1
ATOM 718 C CA . GLN A 1 92 ? 28.590 -10.478 -28.271 1.00 56.94 92 GLN A CA 1
ATOM 719 C C . GLN A 1 92 ? 28.924 -11.563 -29.318 1.00 56.94 92 GLN A C 1
ATOM 721 O O . GLN A 1 92 ? 29.997 -12.165 -29.237 1.00 56.94 92 GLN A O 1
ATOM 726 N N . ASN A 1 93 ? 28.059 -11.812 -30.312 1.00 57.00 93 ASN A N 1
ATOM 727 C CA . ASN A 1 93 ? 28.274 -12.831 -31.348 1.00 57.00 93 ASN A CA 1
ATOM 728 C C . ASN A 1 93 ? 28.222 -12.251 -32.783 1.00 57.00 93 ASN A C 1
ATOM 730 O O . ASN A 1 93 ? 27.218 -12.404 -33.485 1.00 57.00 93 ASN A O 1
ATOM 734 N N . PRO A 1 94 ? 29.312 -11.626 -33.275 1.00 56.81 94 PRO A N 1
ATOM 735 C CA . PRO A 1 94 ? 29.348 -11.019 -34.612 1.00 56.81 94 PRO A CA 1
ATOM 736 C C . PRO A 1 94 ? 29.164 -12.020 -35.772 1.00 56.81 94 PRO A C 1
ATOM 738 O O . PRO A 1 94 ? 28.911 -11.606 -36.903 1.00 56.81 94 PRO A O 1
ATOM 741 N N . ALA A 1 95 ? 29.241 -13.335 -35.525 1.00 57.69 95 ALA A N 1
ATOM 742 C CA . ALA A 1 95 ? 29.080 -14.365 -36.557 1.00 57.69 95 ALA A CA 1
ATOM 743 C C . ALA A 1 95 ? 27.621 -14.564 -37.029 1.00 57.69 95 ALA A C 1
ATOM 745 O O . ALA A 1 95 ? 27.398 -15.068 -38.135 1.00 57.69 95 ALA A O 1
ATOM 746 N N . LEU A 1 96 ? 26.625 -14.155 -36.231 1.00 54.75 96 LEU A N 1
ATOM 747 C CA . LEU A 1 96 ? 25.204 -14.248 -36.604 1.00 54.75 96 LEU A CA 1
ATOM 748 C C . LEU A 1 96 ? 24.717 -13.056 -37.441 1.00 54.75 96 LEU A C 1
ATOM 750 O O . LEU A 1 96 ? 23.771 -13.206 -38.212 1.00 54.75 96 LEU A O 1
ATOM 754 N N . ILE A 1 97 ? 25.393 -11.905 -37.355 1.00 56.44 97 ILE A N 1
ATOM 755 C CA . ILE A 1 97 ? 25.084 -10.719 -38.169 1.00 56.44 97 ILE A CA 1
ATOM 756 C C . ILE A 1 97 ? 25.448 -10.974 -39.640 1.00 56.44 97 ILE A C 1
ATOM 758 O O . ILE A 1 97 ? 24.643 -10.720 -40.533 1.00 56.44 97 ILE A O 1
ATOM 762 N N . LEU A 1 98 ? 26.612 -11.586 -39.896 1.00 54.50 98 LEU A N 1
ATOM 763 C CA . LEU A 1 98 ? 27.084 -11.846 -41.262 1.00 54.50 98 LEU A CA 1
ATOM 764 C C . LEU A 1 98 ? 26.253 -12.914 -41.999 1.00 54.50 98 LEU A C 1
ATOM 766 O O . LEU A 1 98 ? 26.114 -12.854 -43.216 1.00 54.50 98 LEU A O 1
ATOM 770 N N . ASN A 1 99 ? 25.659 -13.873 -41.277 1.00 54.41 99 ASN A N 1
ATOM 771 C CA . ASN A 1 99 ? 24.812 -14.911 -41.883 1.00 54.41 99 ASN A CA 1
ATOM 772 C C . ASN A 1 99 ? 23.393 -14.426 -42.229 1.00 54.41 99 ASN A C 1
ATOM 774 O O . ASN A 1 99 ? 22.703 -15.092 -42.997 1.00 54.41 99 ASN A O 1
ATOM 778 N N . LYS A 1 100 ? 22.944 -13.285 -41.686 1.00 55.69 100 LYS A N 1
ATOM 779 C CA . LYS A 1 100 ? 21.626 -12.704 -41.995 1.00 55.69 100 LYS A CA 1
ATOM 780 C C . LYS A 1 100 ? 21.649 -11.720 -43.169 1.00 55.69 100 LYS A C 1
ATOM 782 O O . LYS A 1 100 ? 20.612 -11.547 -43.800 1.00 55.69 100 LYS A O 1
ATOM 787 N N . GLU A 1 101 ? 22.795 -11.111 -43.484 1.00 51.41 101 GLU A N 1
ATOM 788 C CA . GLU A 1 101 ? 22.926 -10.180 -44.622 1.00 51.41 101 GLU A CA 1
ATOM 789 C C . GLU A 1 101 ? 23.350 -10.839 -45.946 1.00 51.41 101 GLU A C 1
ATOM 791 O O . GLU A 1 101 ? 23.209 -10.222 -46.998 1.00 51.41 101 GLU A O 1
ATOM 796 N N . VAL A 1 102 ? 23.807 -12.096 -45.949 1.00 51.19 102 VAL A N 1
ATOM 797 C CA . VAL A 1 102 ? 24.261 -12.786 -47.177 1.00 51.19 102 VAL A CA 1
ATOM 798 C C . VAL A 1 102 ? 23.183 -13.719 -47.734 1.00 51.19 102 VAL A C 1
ATOM 800 O O . VAL A 1 102 ? 23.457 -14.854 -48.093 1.00 51.19 102 VAL A O 1
ATOM 803 N N . ILE A 1 103 ? 21.933 -13.257 -47.820 1.00 54.69 103 ILE A N 1
ATOM 804 C CA . ILE A 1 103 ? 21.000 -13.774 -48.835 1.00 54.69 103 ILE A CA 1
ATOM 805 C C . ILE A 1 103 ? 20.129 -12.622 -49.357 1.00 54.69 103 ILE A C 1
ATOM 807 O O . ILE A 1 103 ? 19.003 -12.420 -48.898 1.00 54.69 103 ILE A O 1
ATOM 811 N N . PRO A 1 104 ? 20.614 -11.896 -50.374 1.00 46.78 104 PRO A N 1
ATOM 812 C CA . PRO A 1 104 ? 19.717 -11.458 -51.429 1.00 46.78 104 PRO A CA 1
ATOM 813 C C . PRO A 1 104 ? 20.263 -11.849 -52.811 1.00 46.78 104 PRO A C 1
ATOM 815 O O . PRO A 1 104 ? 21.263 -11.317 -53.272 1.00 46.78 104 PRO A O 1
ATOM 818 N N . GLN A 1 105 ? 19.528 -12.761 -53.459 1.00 48.25 105 GLN A N 1
ATOM 819 C CA . GLN A 1 105 ? 19.198 -12.752 -54.893 1.00 48.25 105 GLN A CA 1
ATOM 820 C C . GLN A 1 105 ? 20.362 -12.591 -55.900 1.00 48.25 105 GLN A C 1
ATOM 822 O O . GLN A 1 105 ? 20.625 -11.475 -56.341 1.00 48.25 105 GLN A O 1
ATOM 827 N N . LEU A 1 106 ? 20.986 -13.700 -56.325 1.00 43.62 106 LEU A N 1
ATOM 828 C CA . LEU A 1 106 ? 20.961 -14.279 -57.693 1.00 43.62 106 LEU A CA 1
ATOM 829 C C . LEU A 1 106 ? 21.977 -15.427 -57.804 1.00 43.62 106 LEU A C 1
ATOM 831 O O .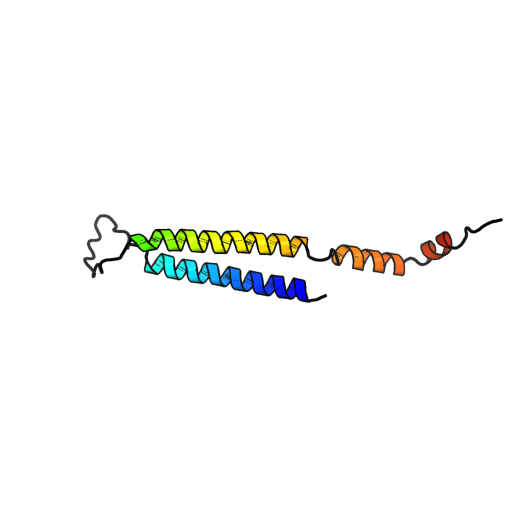 LEU A 1 106 ? 23.160 -15.201 -57.472 1.00 43.62 106 LEU A O 1
#

Secondary structure (DSSP, 8-state):
--HHHHHHHHHHHHHHHHHHHHHHHHHHHPPPPPPTT-----------THHHHHHHHHHHHHHHHHHHHHHHHHHTS--HHHHHHHHHHHHH-HHHHHHHHS----

Sequence (106 aa):
MADRLTQLQDTINQQAEHFCNSIGILQQFSTPSKFPGFDRSGSQTPQQQQNQEDYAVLFAQLISRRAKDIDTLIESLPSALSDIAQCQLDMQNPALILNKEVIPQL

pLDDT: mean 73.27, std 16.58, range [43.62, 95.31]